Protein AF-A0A246FKV7-F1 (afdb_monomer)

Foldseek 3Di:
DDDPDAWDKDWWAFPPPPPPDDDFDWDKFKDFLCPDPCVVVDVWNGKMWIWIKGDDPDPDPPDFIATRITMIITDVRVVLCVLNNVRNVVVHGLVVSQVDDDPPPDPNCVSNVRVVVVPDDDPVNVVVVVVVVVD

Organism: NCBI:txid2006685

InterPro domains:
  IPR004099 Pyridine nucleotide-disulphide oxidoreductase, dimerisation domain [PF02852] (17-108)
  IPR016156 FAD/NAD-linked reductase, dimerisation domain superfamily [G3DSA:3.30.390.30] (13-123)
  IPR016156 FAD/NAD-linked reductase, dimerisation domain superfamily [SSF55424] (17-115)

pLDDT: mean 72.8, std 14.93, range [35.12, 90.81]

Solvent-accessible surface area (backbone atoms only — not comparable to full-atom values): 8261 Å² total; per-residue (Å²): 136,83,82,81,75,72,69,41,77,33,78,38,74,43,86,56,84,78,62,68,96,68,97,67,62,64,41,82,50,75,47,55,45,66,82,41,86,61,38,76,81,43,100,65,51,62,32,41,42,39,38,32,30,48,50,71,95,63,98,53,91,88,65,72,41,33,52,48,28,37,38,30,37,15,70,63,20,71,67,58,42,46,62,60,44,50,33,36,74,70,65,38,35,53,67,80,68,58,80,58,86,73,65,87,90,55,80,59,48,59,63,49,50,57,51,58,78,64,57,78,76,50,72,71,57,50,53,51,50,54,56,65,73,72,107

Structure (mmCIF, N/CA/C/O backbone):
data_AF-A0A246FKV7-F1
#
_entry.id   AF-A0A246FKV7-F1
#
loop_
_atom_site.group_PDB
_atom_site.id
_atom_site.type_symbol
_atom_site.label_atom_id
_atom_site.label_alt_id
_atom_site.label_comp_id
_atom_site.label_asym_id
_atom_site.label_entity_id
_atom_site.label_seq_id
_atom_site.pdbx_PDB_ins_code
_atom_site.Cartn_x
_atom_site.Cartn_y
_atom_site.Cartn_z
_atom_site.occupancy
_atom_site.B_iso_or_equiv
_atom_site.auth_seq_id
_atom_site.auth_comp_id
_atom_site.auth_asym_id
_atom_site.auth_atom_id
_atom_site.pdbx_PDB_model_num
ATOM 1 N N . MET A 1 1 ? 17.835 -7.962 -29.223 1.00 35.22 1 MET A N 1
ATOM 2 C CA . MET A 1 1 ? 16.404 -8.338 -29.209 1.00 35.22 1 MET A CA 1
ATOM 3 C C . MET A 1 1 ? 15.894 -8.177 -27.784 1.00 35.22 1 MET A C 1
ATOM 5 O O . MET A 1 1 ? 16.147 -9.045 -26.963 1.00 35.22 1 MET A O 1
ATOM 9 N N . GLY A 1 2 ? 15.282 -7.034 -27.460 1.00 43.97 2 GLY A N 1
ATOM 10 C CA . GLY A 1 2 ? 14.666 -6.817 -26.148 1.00 43.97 2 GLY A CA 1
ATOM 11 C C . GLY A 1 2 ? 13.312 -7.519 -26.100 1.00 43.97 2 GLY A C 1
ATOM 12 O O . GLY A 1 2 ? 12.457 -7.268 -26.949 1.00 43.97 2 GLY A O 1
ATOM 13 N N . HIS A 1 3 ? 13.127 -8.443 -25.160 1.00 43.88 3 HIS A N 1
ATOM 14 C CA . HIS A 1 3 ? 11.826 -9.057 -24.921 1.00 43.88 3 HIS A CA 1
ATOM 15 C C . HIS A 1 3 ? 10.896 -8.009 -24.301 1.00 43.88 3 HIS A C 1
ATOM 17 O O . HIS A 1 3 ? 10.993 -7.713 -23.117 1.00 43.88 3 HIS A O 1
ATOM 23 N N . VAL A 1 4 ? 9.981 -7.455 -25.099 1.00 44.66 4 VAL A N 1
ATOM 24 C CA . VAL A 1 4 ? 8.919 -6.571 -24.600 1.00 44.66 4 VAL A CA 1
ATOM 25 C C . VAL A 1 4 ? 7.979 -7.405 -23.722 1.00 44.66 4 VAL A C 1
ATOM 27 O O . VAL A 1 4 ? 7.102 -8.120 -24.218 1.00 44.66 4 VAL A O 1
ATOM 30 N N . HIS A 1 5 ? 8.184 -7.368 -22.405 1.00 50.69 5 HIS A N 1
ATOM 31 C CA . HIS A 1 5 ? 7.297 -8.014 -21.446 1.00 50.69 5 HIS A CA 1
ATOM 32 C C . HIS A 1 5 ? 5.941 -7.298 -21.441 1.00 50.69 5 HIS A C 1
ATOM 34 O O . HIS A 1 5 ? 5.813 -6.166 -20.982 1.00 50.69 5 HIS A O 1
ATOM 40 N N . ARG A 1 6 ? 4.899 -7.967 -21.953 1.00 52.22 6 ARG A N 1
ATOM 41 C CA . ARG A 1 6 ? 3.522 -7.460 -21.873 1.00 52.22 6 ARG A CA 1
ATOM 42 C C . ARG A 1 6 ? 3.097 -7.321 -20.399 1.00 52.22 6 ARG A C 1
ATOM 44 O O . ARG A 1 6 ? 3.350 -8.252 -19.623 1.00 52.22 6 ARG A O 1
ATOM 51 N N . PRO A 1 7 ? 2.431 -6.220 -20.006 1.00 55.97 7 PRO A N 1
ATOM 52 C CA . PRO A 1 7 ? 1.952 -6.039 -18.640 1.00 55.97 7 PRO A CA 1
ATOM 53 C C . PRO A 1 7 ? 0.938 -7.135 -18.289 1.00 55.97 7 PRO A C 1
ATOM 55 O O . PRO A 1 7 ? 0.047 -7.448 -19.080 1.00 55.97 7 PRO A O 1
ATOM 58 N N . ARG A 1 8 ? 1.083 -7.741 -17.105 1.00 66.69 8 ARG A N 1
ATOM 59 C CA . ARG A 1 8 ? 0.141 -8.744 -16.586 1.00 66.69 8 ARG A CA 1
ATOM 60 C C . ARG A 1 8 ? -0.805 -8.069 -15.596 1.00 66.69 8 ARG A C 1
ATOM 62 O O . ARG A 1 8 ? -0.382 -7.196 -14.843 1.00 66.69 8 ARG A O 1
ATOM 69 N N . SER A 1 9 ? -2.073 -8.472 -15.598 1.00 74.38 9 SER A N 1
ATOM 70 C CA . SER A 1 9 ? -3.074 -8.010 -14.633 1.00 74.38 9 SER A CA 1
ATOM 71 C C . SER A 1 9 ? -3.289 -9.053 -13.539 1.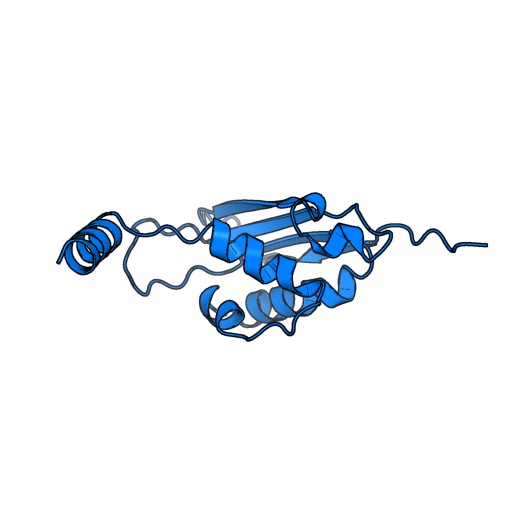00 74.38 9 SER A C 1
ATOM 73 O O . SER A 1 9 ? -3.575 -10.210 -13.855 1.00 74.38 9 SER A O 1
ATOM 75 N N . SER A 1 10 ? -3.241 -8.637 -12.277 1.00 77.25 10 SER A N 1
ATOM 76 C CA . SER A 1 10 ? -3.547 -9.481 -11.122 1.00 77.25 10 SER A CA 1
ATOM 77 C C . SER A 1 10 ? -4.721 -8.891 -10.331 1.00 77.25 10 SER A C 1
ATOM 79 O O . SER A 1 10 ? -4.587 -7.800 -9.771 1.00 77.25 10 SER A O 1
ATOM 81 N N . PRO A 1 11 ? -5.887 -9.562 -10.282 1.00 76.06 11 PRO A N 1
ATOM 82 C CA . PRO A 1 11 ? -7.021 -9.113 -9.483 1.00 76.06 11 PRO A CA 1
ATOM 83 C C . PRO A 1 11 ? -6.889 -9.552 -8.017 1.00 76.06 11 PRO A C 1
ATOM 85 O O . PRO A 1 11 ? -6.639 -10.720 -7.723 1.00 76.06 11 PRO A O 1
ATOM 88 N N . LEU A 1 12 ? -7.163 -8.634 -7.095 1.00 75.75 12 LEU A N 1
ATOM 89 C CA . LEU A 1 12 ? -7.327 -8.887 -5.666 1.00 75.75 12 LEU A CA 1
ATOM 90 C C . LEU A 1 12 ? -8.828 -8.995 -5.366 1.00 75.75 12 LEU A C 1
ATOM 92 O O . LEU A 1 12 ? -9.540 -7.994 -5.246 1.00 75.75 12 LEU A O 1
ATOM 96 N N . ARG A 1 13 ? -9.340 -10.226 -5.301 1.00 70.50 13 ARG A N 1
ATOM 97 C CA . ARG A 1 13 ? -10.774 -10.466 -5.088 1.00 70.50 13 ARG A CA 1
ATOM 98 C C . ARG A 1 13 ? -11.172 -10.164 -3.645 1.00 70.50 13 ARG A C 1
ATOM 100 O O . ARG A 1 13 ? -10.451 -10.546 -2.730 1.00 70.50 13 ARG A O 1
ATOM 107 N N . PRO A 1 14 ? -12.360 -9.588 -3.417 1.00 59.16 14 PRO A N 1
ATOM 108 C CA . PRO A 1 14 ? -12.853 -9.417 -2.068 1.00 59.16 14 PRO A CA 1
ATOM 109 C C . PRO A 1 14 ? -13.136 -10.758 -1.402 1.00 59.16 14 PRO A C 1
ATOM 111 O O . PRO A 1 14 ? -13.881 -11.588 -1.929 1.00 59.16 14 PRO A O 1
ATOM 114 N N . ARG A 1 15 ? -12.626 -10.921 -0.175 1.00 57.88 15 ARG A N 1
ATOM 115 C CA . ARG A 1 15 ? -12.908 -12.060 0.720 1.00 57.88 15 ARG A CA 1
ATOM 116 C C . ARG A 1 15 ? -14.412 -12.341 0.878 1.00 57.88 15 ARG A C 1
ATOM 118 O O . ARG A 1 15 ? -14.813 -13.459 1.186 1.00 57.88 15 ARG A O 1
ATOM 125 N N . ARG A 1 16 ? -15.264 -11.338 0.635 1.00 47.22 16 ARG A N 1
ATOM 126 C CA . ARG A 1 16 ? -16.729 -11.403 0.737 1.00 47.22 16 ARG A CA 1
ATOM 127 C C . ARG A 1 16 ? -17.467 -11.625 -0.587 1.00 47.22 16 ARG A C 1
ATOM 129 O O . ARG A 1 16 ? -18.659 -11.353 -0.643 1.00 47.22 16 ARG A O 1
ATOM 136 N N . ALA A 1 17 ? -16.847 -12.204 -1.617 1.00 39.75 17 ALA A N 1
ATOM 137 C CA . ALA A 1 17 ? -17.546 -12.574 -2.862 1.00 39.75 17 ALA A CA 1
ATOM 138 C C . ALA A 1 17 ? -18.727 -13.576 -2.690 1.00 39.75 17 ALA A C 1
ATOM 140 O O . ALA A 1 17 ? -19.355 -13.963 -3.671 1.00 39.75 17 ALA A O 1
ATOM 141 N N . ARG A 1 18 ? -19.077 -13.977 -1.454 1.00 40.94 18 ARG A N 1
ATOM 142 C CA . ARG A 1 18 ? -20.295 -14.735 -1.108 1.00 40.94 18 ARG A CA 1
ATOM 143 C C . ARG A 1 18 ? -21.138 -14.168 0.042 1.00 40.94 18 ARG A C 1
ATOM 145 O O . ARG A 1 18 ? -22.164 -14.759 0.373 1.00 40.94 18 ARG A O 1
ATOM 152 N N . ALA A 1 19 ? -20.780 -13.032 0.637 1.00 40.00 19 ALA A N 1
ATOM 153 C CA . ALA A 1 19 ? -21.651 -12.396 1.623 1.00 40.00 19 ALA A CA 1
ATOM 154 C C . ALA A 1 19 ? -22.566 -11.406 0.894 1.00 40.00 19 ALA A C 1
ATOM 156 O O . ALA A 1 19 ? -22.195 -10.261 0.665 1.00 40.00 19 ALA A O 1
ATOM 157 N N . LYS A 1 20 ? -23.716 -11.932 0.455 1.00 35.12 20 LYS A N 1
ATOM 158 C CA . LYS A 1 20 ? -24.988 -11.253 0.150 1.00 35.12 20 LYS A CA 1
ATOM 159 C C . LYS A 1 20 ? -24.945 -9.721 0.280 1.00 35.12 20 LYS A C 1
ATOM 161 O O . LYS A 1 20 ? -24.708 -9.254 1.384 1.00 35.12 20 LYS A O 1
ATOM 166 N N . LYS A 1 21 ? -25.276 -8.982 -0.796 1.00 44.00 21 LYS A N 1
ATOM 167 C CA . LYS A 1 21 ? -25.820 -7.598 -0.770 1.00 44.00 21 LYS A CA 1
ATOM 168 C C . LYS A 1 21 ? -25.537 -6.846 0.552 1.00 44.00 21 LYS A C 1
ATOM 170 O O . LYS A 1 21 ? -26.401 -6.850 1.424 1.00 44.00 21 LYS A O 1
ATOM 175 N N . ALA A 1 22 ? -24.362 -6.254 0.759 1.00 42.00 22 ALA A N 1
ATOM 176 C CA . ALA A 1 22 ? -24.078 -5.611 2.046 1.00 42.00 22 ALA A CA 1
ATOM 177 C C . ALA A 1 22 ? -23.325 -4.292 1.873 1.00 42.00 22 ALA A C 1
ATOM 179 O O . ALA A 1 22 ? -22.176 -4.278 1.440 1.00 42.00 22 ALA A O 1
ATOM 180 N N . SER A 1 23 ? -24.007 -3.204 2.238 1.00 50.09 23 SER A N 1
ATOM 181 C CA . SER A 1 23 ? -23.507 -1.845 2.445 1.00 50.09 23 SER A CA 1
ATOM 182 C C . SER A 1 23 ? -22.249 -1.819 3.313 1.00 50.09 23 SER A C 1
ATOM 184 O O . SER A 1 23 ? -22.321 -1.671 4.530 1.00 50.09 23 SER A O 1
ATOM 186 N N . THR A 1 24 ? -21.076 -1.967 2.711 1.00 62.22 24 THR A N 1
ATOM 187 C CA . THR A 1 24 ? -19.814 -1.581 3.342 1.00 62.22 24 THR A CA 1
ATOM 188 C C . THR A 1 24 ? -19.274 -0.416 2.539 1.00 62.22 24 THR A C 1
ATOM 190 O O . THR A 1 24 ? -18.907 -0.580 1.377 1.00 62.22 24 THR A O 1
ATOM 193 N N . SER A 1 25 ? -19.304 0.771 3.141 1.00 76.94 25 SER A N 1
ATOM 194 C CA . SER A 1 25 ? -18.712 1.966 2.553 1.00 76.94 25 SER A CA 1
ATOM 195 C C . SER A 1 25 ? -17.232 1.704 2.285 1.00 76.94 25 SER A C 1
ATOM 197 O O . SER A 1 25 ? -16.525 1.171 3.143 1.00 76.94 25 SER A O 1
ATOM 199 N N . TYR A 1 26 ? -16.771 2.058 1.091 1.00 83.06 26 TYR A N 1
ATOM 200 C CA . TYR A 1 26 ? -15.386 1.878 0.683 1.00 83.06 26 TYR A CA 1
ATOM 201 C C . TYR A 1 26 ? -14.828 3.163 0.080 1.00 83.06 26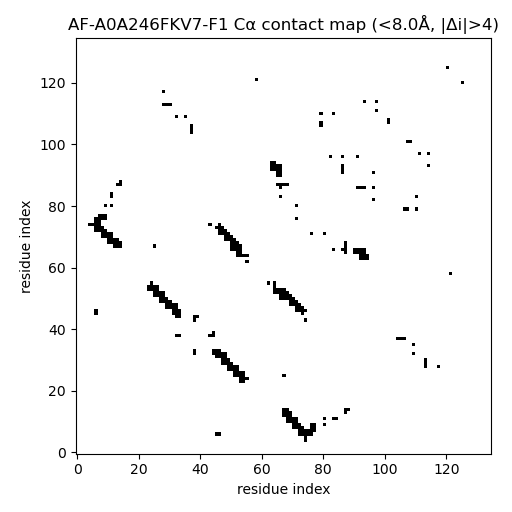 TYR A C 1
ATOM 203 O O . TYR A 1 26 ? -15.567 3.994 -0.450 1.00 83.06 26 TYR A O 1
ATOM 211 N N . 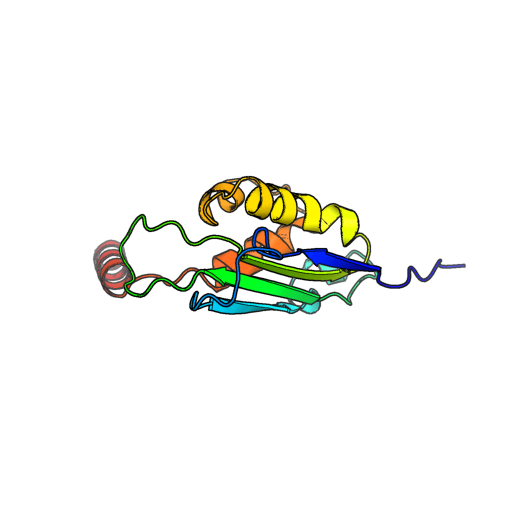GLU A 1 27 ? -13.514 3.296 0.156 1.00 87.06 27 GLU A N 1
ATOM 212 C CA . GLU A 1 27 ? -12.730 4.311 -0.536 1.00 87.06 27 GLU A CA 1
ATOM 213 C C . GLU A 1 27 ? -11.930 3.656 -1.657 1.00 87.06 27 GLU A C 1
ATOM 215 O O . GLU A 1 27 ? -11.537 2.490 -1.567 1.00 87.06 27 GLU A O 1
ATOM 220 N N . ARG A 1 28 ? -11.727 4.404 -2.740 1.00 88.56 28 ARG A N 1
ATOM 221 C CA . ARG A 1 28 ? -10.945 3.976 -3.895 1.00 88.56 28 ARG A CA 1
ATOM 222 C C . ARG A 1 28 ? -9.609 4.702 -3.861 1.00 88.56 28 ARG A C 1
ATOM 224 O O . ARG A 1 28 ? -9.607 5.924 -3.949 1.00 88.56 28 ARG A O 1
ATOM 231 N N . TRP A 1 29 ? -8.515 3.958 -3.759 1.00 90.00 29 TRP A N 1
ATOM 232 C CA . TRP A 1 29 ? -7.154 4.494 -3.801 1.00 90.00 29 TRP A CA 1
ATOM 233 C C . TRP A 1 29 ? -6.469 4.011 -5.074 1.00 90.00 29 TRP A C 1
ATOM 235 O O . TRP A 1 29 ? -6.546 2.825 -5.409 1.00 90.00 29 TRP A O 1
ATOM 245 N N . GLU A 1 30 ? -5.817 4.915 -5.795 1.00 88.62 30 GLU A N 1
ATOM 246 C CA . GLU A 1 30 ? -5.131 4.596 -7.043 1.00 88.62 30 GLU A CA 1
ATOM 247 C C . GLU A 1 30 ? -3.808 5.342 -7.177 1.00 88.62 30 GLU A C 1
ATOM 249 O O . GLU A 1 30 ? -3.653 6.452 -6.678 1.00 88.62 30 GLU A O 1
ATOM 254 N N . THR A 1 31 ? -2.843 4.700 -7.831 1.00 86.94 31 THR A N 1
ATOM 255 C CA . THR A 1 31 ? -1.560 5.308 -8.191 1.00 86.94 31 THR A CA 1
ATOM 256 C C . THR A 1 31 ? -1.043 4.691 -9.484 1.00 86.94 31 THR A C 1
ATOM 258 O O . THR A 1 31 ? -1.306 3.515 -9.783 1.00 86.94 31 THR A O 1
ATOM 261 N N . ASP A 1 32 ? -0.307 5.490 -10.247 1.00 84.81 32 ASP A N 1
ATOM 262 C CA . ASP A 1 32 ? 0.422 5.048 -11.423 1.00 84.81 32 ASP A CA 1
ATOM 263 C C . ASP A 1 32 ? 1.906 4.853 -11.060 1.00 84.81 32 ASP A C 1
ATOM 265 O O . ASP A 1 32 ? 2.503 5.597 -10.286 1.00 84.81 32 ASP A O 1
ATOM 269 N N . PHE A 1 33 ? 2.533 3.830 -11.638 1.00 76.88 33 PHE A N 1
ATOM 270 C CA . PHE A 1 33 ? 3.933 3.478 -11.357 1.00 76.88 33 PHE A CA 1
ATOM 271 C C . PHE A 1 33 ? 4.923 4.506 -11.934 1.00 76.88 33 PHE A C 1
ATOM 273 O O . PHE A 1 33 ? 6.114 4.446 -11.638 1.00 76.88 33 PHE A O 1
ATOM 280 N N . ALA A 1 34 ? 4.434 5.439 -12.758 1.00 67.25 34 ALA A N 1
ATOM 281 C CA . ALA A 1 34 ? 5.216 6.524 -13.339 1.00 67.25 34 ALA A CA 1
ATOM 282 C C . ALA A 1 34 ? 5.706 7.540 -12.290 1.00 67.25 34 ALA A C 1
ATOM 284 O O . ALA A 1 34 ? 6.706 8.208 -12.535 1.00 67.25 34 ALA A O 1
ATOM 285 N N . ASP A 1 35 ? 5.048 7.608 -11.126 1.00 60.72 35 ASP A N 1
ATOM 286 C CA . ASP A 1 35 ? 5.382 8.534 -10.036 1.00 60.72 35 ASP A CA 1
ATOM 287 C C . ASP A 1 35 ? 6.453 7.984 -9.067 1.00 60.72 35 ASP A C 1
ATOM 289 O O . ASP A 1 35 ? 6.743 8.610 -8.042 1.00 60.72 35 ASP A O 1
ATOM 293 N N . ASP A 1 36 ? 7.012 6.792 -9.317 1.00 57.62 36 ASP A N 1
ATOM 294 C CA . ASP A 1 36 ? 8.096 6.206 -8.517 1.00 57.62 36 ASP A CA 1
ATOM 295 C C . ASP A 1 36 ? 9.429 6.327 -9.281 1.00 57.62 36 ASP A C 1
ATOM 297 O O . ASP A 1 36 ? 9.579 5.779 -10.376 1.00 57.62 36 ASP A O 1
ATOM 301 N N . ASP A 1 37 ? 10.420 7.009 -8.690 1.00 53.78 37 ASP A N 1
ATOM 302 C CA . ASP A 1 37 ? 11.755 7.315 -9.255 1.00 53.78 37 ASP A CA 1
ATOM 303 C C . ASP A 1 37 ? 12.535 6.090 -9.785 1.00 53.78 37 ASP A C 1
ATOM 305 O O . ASP A 1 37 ? 13.568 6.213 -10.446 1.00 53.78 37 ASP A O 1
ATOM 309 N N . ARG A 1 38 ? 12.044 4.872 -9.534 1.00 51.88 38 ARG A N 1
ATOM 310 C CA . ARG A 1 38 ? 12.602 3.611 -10.045 1.00 51.88 38 ARG A CA 1
ATOM 311 C C . ARG A 1 38 ? 12.212 3.289 -11.488 1.00 51.88 38 ARG A C 1
ATOM 313 O O . ARG A 1 38 ? 12.903 2.485 -12.112 1.00 51.88 38 ARG A O 1
ATOM 320 N N . ALA A 1 39 ? 11.186 3.940 -12.042 1.00 47.84 39 ALA A N 1
ATOM 321 C CA . ALA A 1 39 ? 10.815 3.850 -13.462 1.00 47.84 39 ALA A CA 1
ATOM 322 C C . ALA A 1 39 ? 11.912 4.384 -14.415 1.00 47.84 39 ALA A C 1
ATOM 324 O O . ALA A 1 39 ? 11.791 4.292 -15.639 1.00 47.84 39 ALA A O 1
ATOM 325 N N . VAL A 1 40 ? 12.978 4.965 -13.853 1.00 47.22 40 VAL A N 1
ATOM 326 C CA . VAL A 1 40 ? 14.156 5.455 -14.574 1.00 47.22 40 VAL A CA 1
ATOM 327 C C . VAL A 1 40 ? 15.204 4.353 -14.799 1.00 47.22 40 VAL A C 1
ATOM 329 O O . VAL A 1 40 ? 15.948 4.435 -15.771 1.00 47.22 40 VAL A O 1
ATOM 332 N N . VAL A 1 41 ? 15.268 3.321 -13.943 1.00 49.38 41 VAL A N 1
ATOM 333 C CA . VAL A 1 41 ? 16.337 2.294 -13.979 1.00 49.38 41 VAL A CA 1
ATOM 334 C C . VAL A 1 41 ? 15.917 1.027 -14.729 1.00 49.38 41 VAL A C 1
ATOM 336 O O . VAL A 1 41 ? 16.756 0.351 -15.314 1.00 49.38 41 VAL A O 1
ATOM 339 N N . ASP A 1 42 ? 14.623 0.717 -14.734 1.00 53.59 42 ASP A N 1
ATOM 340 C CA . ASP A 1 42 ? 14.043 -0.421 -15.445 1.00 53.59 42 ASP A CA 1
ATOM 341 C C . ASP A 1 42 ? 13.145 0.129 -16.569 1.00 53.59 42 ASP A C 1
ATOM 343 O O . ASP A 1 42 ? 12.413 1.088 -16.332 1.00 53.59 42 ASP A O 1
ATOM 347 N N . GLU A 1 43 ? 13.148 -0.447 -17.780 1.00 50.06 43 GLU A N 1
ATOM 348 C CA . GLU A 1 43 ? 12.382 0.024 -18.969 1.00 50.06 43 GLU A CA 1
ATOM 349 C C . GLU A 1 43 ? 10.837 -0.008 -18.796 1.00 50.06 43 GLU A C 1
ATOM 351 O O . GLU A 1 43 ? 10.050 0.125 -19.735 1.00 50.06 43 GLU A O 1
ATOM 356 N N . HIS A 1 44 ? 10.371 -0.181 -17.566 1.00 54.25 44 HIS A N 1
ATOM 357 C CA . HIS A 1 44 ? 9.038 -0.573 -17.159 1.00 54.25 44 HIS A CA 1
ATOM 358 C C . 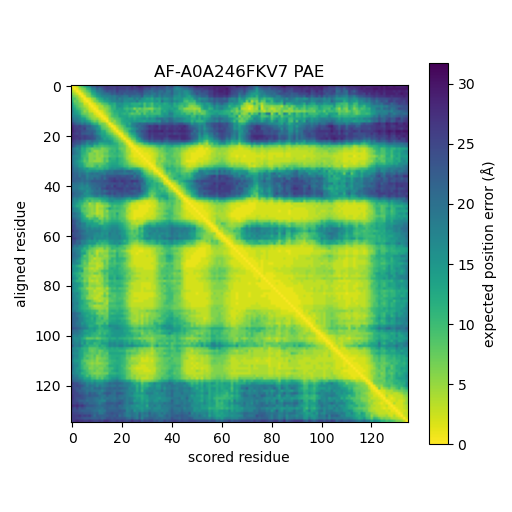HIS A 1 44 ? 8.263 0.625 -16.583 1.00 54.25 44 HIS A C 1
ATOM 360 O O . HIS A 1 44 ? 7.824 0.611 -15.436 1.00 54.25 44 HIS A O 1
ATOM 366 N N . ARG A 1 45 ? 8.062 1.670 -17.399 1.00 58.34 45 ARG A N 1
ATOM 367 C CA . ARG A 1 45 ? 7.333 2.905 -17.018 1.00 58.34 45 ARG A CA 1
ATOM 368 C C . ARG A 1 45 ? 5.814 2.757 -16.870 1.00 58.34 45 ARG A C 1
ATOM 370 O O . ARG A 1 45 ? 5.128 3.736 -16.592 1.00 58.34 45 ARG A O 1
ATOM 377 N N . TYR A 1 46 ? 5.266 1.566 -17.096 1.00 67.75 46 TYR A N 1
ATOM 378 C CA . TYR A 1 46 ? 3.825 1.377 -17.232 1.00 67.75 46 TYR A CA 1
ATOM 379 C C . TYR A 1 46 ? 3.306 0.404 -16.180 1.00 67.75 46 TYR A C 1
ATOM 381 O O . TYR A 1 46 ? 3.573 -0.799 -16.231 1.00 67.75 46 TYR A O 1
ATOM 389 N N . GLY A 1 47 ? 2.524 0.932 -15.245 1.00 77.44 47 GLY A N 1
ATOM 390 C CA . GLY A 1 47 ? 1.797 0.135 -14.275 1.00 77.44 47 GLY A CA 1
ATOM 391 C C . GLY A 1 47 ? 0.786 0.966 -13.497 1.00 77.44 47 GLY A C 1
ATOM 392 O O . GLY A 1 47 ? 0.939 2.178 -13.376 1.00 77.44 47 GLY A O 1
ATOM 393 N N . ARG A 1 48 ? -0.254 0.309 -12.989 1.00 87.00 48 ARG A N 1
ATOM 394 C CA . ARG A 1 48 ? -1.338 0.920 -12.219 1.00 87.00 48 ARG A CA 1
ATOM 395 C C . ARG A 1 48 ? -1.742 0.009 -11.073 1.00 87.00 48 ARG A C 1
ATOM 397 O O . ARG A 1 48 ? -1.926 -1.196 -11.273 1.00 87.00 48 ARG A O 1
ATOM 404 N N . LEU A 1 49 ? -1.925 0.593 -9.896 1.00 89.38 49 LEU A N 1
ATOM 405 C CA . LEU A 1 49 ? -2.480 -0.069 -8.722 1.00 89.38 49 LEU A CA 1
ATOM 406 C C . LEU A 1 49 ? -3.799 0.601 -8.342 1.00 89.38 49 LEU A C 1
ATOM 408 O O . LEU A 1 49 ? -3.877 1.820 -8.239 1.00 89.38 49 LEU A O 1
ATOM 412 N N . LEU A 1 50 ? -4.828 -0.214 -8.132 1.00 90.06 50 LEU A N 1
ATOM 413 C CA . LEU A 1 50 ? -6.149 0.190 -7.672 1.00 90.06 50 LEU A CA 1
ATOM 414 C C . LEU A 1 50 ? -6.521 -0.641 -6.446 1.00 90.06 50 LEU A C 1
ATOM 416 O O . LEU A 1 50 ? -6.573 -1.868 -6.540 1.00 90.06 50 LEU A O 1
ATOM 420 N N . LEU A 1 51 ? -6.842 0.006 -5.330 1.00 90.12 51 LEU A N 1
ATOM 421 C CA . LEU A 1 51 ? -7.291 -0.643 -4.101 1.00 90.12 51 LEU A CA 1
ATOM 422 C C . LEU A 1 51 ? -8.643 -0.102 -3.641 1.00 90.12 51 LEU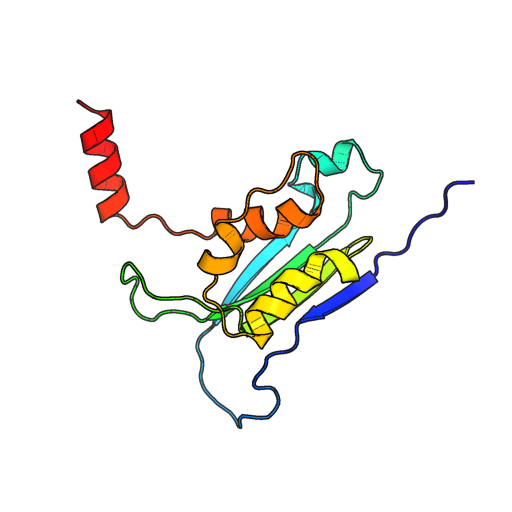 A C 1
ATOM 424 O O . LEU A 1 51 ? -8.937 1.087 -3.739 1.00 90.12 51 LEU A O 1
ATOM 428 N N . PHE A 1 52 ? -9.457 -1.005 -3.104 1.00 89.06 52 PHE A N 1
ATOM 429 C CA . PHE A 1 52 ? -10.683 -0.691 -2.385 1.00 89.06 52 PHE A CA 1
ATOM 430 C C . PHE A 1 52 ? -10.421 -0.868 -0.897 1.00 89.06 52 PHE A C 1
ATOM 432 O O . PHE A 1 52 ? -10.130 -1.981 -0.449 1.00 89.06 52 PHE A O 1
ATOM 439 N N . ILE A 1 53 ? -10.520 0.215 -0.138 1.00 88.06 53 ILE A N 1
ATOM 440 C CA . ILE A 1 53 ? -10.233 0.250 1.296 1.00 88.06 53 ILE A CA 1
ATOM 441 C C . ILE A 1 53 ? -11.534 0.422 2.072 1.00 88.06 53 ILE A C 1
ATOM 443 O O . ILE A 1 53 ? -12.451 1.111 1.632 1.00 88.06 53 ILE A O 1
ATOM 447 N N . GLU A 1 54 ? -11.634 -0.232 3.224 1.00 86.25 54 GLU A N 1
ATOM 448 C CA . GLU A 1 54 ? -12.744 -0.050 4.158 1.00 86.25 54 GLU A CA 1
ATOM 449 C C . GLU A 1 54 ? -12.819 1.413 4.618 1.00 86.25 54 GLU A C 1
ATOM 451 O O . GLU A 1 54 ? -11.849 1.948 5.161 1.00 86.25 54 GLU A O 1
ATOM 456 N N . LYS A 1 55 ? -13.972 2.059 4.394 1.00 80.31 55 LYS A N 1
ATOM 457 C CA . LYS A 1 55 ? -14.214 3.433 4.833 1.00 80.31 55 LYS A CA 1
ATOM 458 C C . LYS A 1 55 ? -14.652 3.435 6.289 1.00 80.31 55 LYS A C 1
ATOM 460 O O . LYS A 1 55 ? -15.706 2.896 6.631 1.00 80.31 55 LYS A O 1
ATOM 465 N N . ASN A 1 56 ? -13.881 4.113 7.126 1.00 74.12 56 ASN A N 1
ATOM 466 C CA . ASN A 1 56 ? -14.265 4.354 8.507 1.00 74.12 56 ASN A CA 1
ATOM 467 C C . ASN A 1 56 ? -15.194 5.570 8.578 1.00 74.12 56 ASN A C 1
ATOM 469 O O . ASN A 1 56 ? -14.961 6.581 7.922 1.00 74.12 56 ASN A O 1
ATOM 473 N N . LEU A 1 57 ? -16.260 5.474 9.374 1.00 66.94 57 LEU A N 1
ATOM 474 C CA . LEU A 1 57 ? -17.244 6.553 9.505 1.00 66.94 57 LEU A CA 1
ATOM 475 C C . LEU A 1 57 ? -16.727 7.727 10.357 1.00 66.94 57 LEU A C 1
ATOM 477 O O . LEU A 1 57 ? -17.208 8.845 10.214 1.00 66.94 57 LEU A O 1
ATOM 481 N N . LEU A 1 58 ? -15.750 7.469 11.232 1.00 63.56 58 LEU A N 1
ATOM 482 C CA . LEU A 1 58 ? -15.102 8.453 12.097 1.00 63.56 58 LEU A CA 1
ATOM 483 C C . LEU A 1 58 ? -13.584 8.208 12.086 1.00 63.56 58 LEU A C 1
ATOM 485 O O . LEU A 1 58 ? -13.169 7.058 12.237 1.00 63.56 58 LEU A O 1
ATOM 489 N N . PRO A 1 59 ? -12.740 9.243 11.932 1.00 61.94 59 PRO A N 1
ATOM 490 C CA . PRO A 1 59 ? -11.288 9.107 12.000 1.00 61.94 59 PRO A CA 1
ATOM 491 C C . PRO A 1 59 ? -10.844 8.979 13.465 1.00 61.94 59 PRO A C 1
ATOM 493 O O . PRO A 1 59 ? -10.413 9.944 14.091 1.00 61.94 59 PRO A O 1
ATOM 496 N N . ILE A 1 60 ? -10.989 7.782 14.036 1.00 66.38 60 ILE A N 1
ATOM 497 C CA . ILE A 1 60 ? -10.525 7.479 15.396 1.00 66.38 60 ILE A CA 1
ATOM 498 C C . ILE A 1 60 ? -9.095 6.916 15.318 1.00 66.38 60 ILE A C 1
ATOM 500 O O . ILE A 1 60 ? -8.872 5.936 14.593 1.00 66.38 60 ILE A O 1
ATOM 504 N N . PRO A 1 61 ? -8.124 7.478 16.066 1.00 61.44 61 PRO A N 1
ATOM 505 C CA . PRO A 1 61 ? -6.778 6.920 16.163 1.00 61.44 61 PRO A CA 1
ATOM 506 C C . PRO A 1 61 ? -6.818 5.440 16.575 1.00 61.44 61 PRO A C 1
ATOM 508 O O . PRO A 1 61 ? -7.511 5.067 17.518 1.00 61.44 61 PRO A O 1
ATOM 511 N N . GLY A 1 62 ? -6.093 4.582 15.853 1.00 63.97 62 GLY A N 1
ATOM 512 C CA . GLY A 1 62 ? -6.042 3.137 16.119 1.00 63.97 62 GLY A CA 1
ATOM 513 C C . GLY A 1 62 ? -7.123 2.298 15.423 1.00 63.97 62 GLY A C 1
ATOM 514 O O . GLY A 1 62 ? -7.091 1.067 15.514 1.00 63.97 62 GLY A O 1
ATOM 515 N N . GLN A 1 63 ? -8.054 2.911 14.683 1.00 70.75 63 GLN A N 1
ATOM 516 C CA . GLN A 1 63 ? -9.025 2.146 13.906 1.00 70.75 63 GLN A CA 1
ATOM 517 C C . GLN A 1 63 ? -8.364 1.505 12.679 1.00 70.75 63 GLN A C 1
ATOM 519 O O . GLN A 1 63 ? -7.825 2.169 11.794 1.00 70.75 63 GLN A O 1
ATOM 524 N N . LYS A 1 64 ? -8.432 0.175 12.609 1.00 74.12 64 LYS A N 1
ATOM 525 C CA . LYS A 1 64 ? -7.845 -0.606 11.518 1.00 74.12 64 LYS A CA 1
ATOM 526 C C . LYS A 1 64 ? -8.688 -0.444 10.250 1.00 74.12 64 LYS A C 1
ATOM 528 O O . LYS A 1 64 ? -9.793 -0.969 10.202 1.00 74.12 64 LYS A O 1
ATOM 533 N N . ARG A 1 65 ? -8.160 0.230 9.222 1.00 84.06 65 ARG A N 1
ATOM 534 C CA . ARG A 1 65 ? -8.696 0.161 7.848 1.00 84.06 65 ARG A CA 1
ATOM 535 C C . ARG A 1 65 ? -8.220 -1.134 7.196 1.00 84.06 65 ARG A C 1
ATOM 537 O O . ARG A 1 65 ? -7.062 -1.497 7.376 1.00 84.06 65 ARG A O 1
ATOM 544 N N . ARG A 1 66 ? -9.072 -1.848 6.463 1.00 86.81 66 ARG A N 1
ATOM 545 C CA . ARG A 1 66 ? -8.710 -3.104 5.780 1.00 86.81 66 ARG A CA 1
ATOM 546 C C . ARG A 1 66 ? -8.760 -2.953 4.268 1.00 86.81 66 ARG A C 1
ATOM 548 O O . ARG A 1 66 ? -9.576 -2.202 3.740 1.00 86.81 66 ARG A O 1
ATOM 555 N N . ILE A 1 67 ? -7.939 -3.735 3.571 1.00 89.06 67 ILE A N 1
ATOM 556 C CA . ILE A 1 67 ? -8.031 -3.867 2.116 1.00 89.06 67 ILE A CA 1
ATOM 557 C C . ILE A 1 67 ? -9.210 -4.786 1.806 1.00 89.06 67 ILE A C 1
ATOM 559 O O . ILE A 1 67 ? -9.216 -5.948 2.212 1.00 89.06 67 ILE A O 1
ATOM 563 N N . LEU A 1 68 ? -10.205 -4.280 1.084 1.00 89.38 68 LEU A N 1
ATOM 564 C CA . LEU A 1 68 ? -11.375 -5.039 0.652 1.00 89.38 68 LEU A CA 1
ATOM 565 C C . LEU A 1 68 ? -11.120 -5.771 -0.660 1.00 89.38 68 LEU A C 1
ATOM 567 O O . LEU A 1 68 ? -11.657 -6.856 -0.843 1.00 89.38 68 LEU A O 1
ATOM 571 N N . GLY A 1 69 ? -10.297 -5.221 -1.547 1.00 89.50 69 GLY A N 1
ATOM 572 C CA . GLY A 1 69 ? -9.971 -5.802 -2.846 1.00 89.50 69 GLY A CA 1
ATOM 573 C C . GLY A 1 69 ? -9.215 -4.805 -3.716 1.00 89.50 69 GLY A C 1
ATOM 574 O O . GLY A 1 69 ? -8.829 -3.741 -3.240 1.00 89.50 69 GLY A O 1
ATOM 575 N N . GLY A 1 70 ? -9.001 -5.134 -4.986 1.00 90.69 70 GLY A N 1
ATOM 576 C CA . GLY A 1 70 ? -8.250 -4.272 -5.894 1.00 90.69 70 GLY A CA 1
ATOM 577 C C . GLY A 1 70 ? -7.794 -4.962 -7.174 1.00 90.69 70 GLY A C 1
ATOM 578 O O . GLY A 1 70 ? -8.201 -6.084 -7.478 1.00 90.69 70 GLY A O 1
ATOM 579 N N . ALA A 1 71 ? -6.934 -4.290 -7.927 1.00 90.81 71 ALA A N 1
ATOM 580 C CA . ALA A 1 71 ? -6.274 -4.825 -9.106 1.00 90.81 71 ALA A CA 1
ATOM 581 C C . ALA A 1 71 ? -4.927 -4.130 -9.321 1.00 90.81 71 ALA A C 1
ATOM 583 O O . ALA A 1 71 ? -4.794 -2.932 -9.078 1.00 90.81 71 ALA A O 1
ATOM 584 N N . MET A 1 72 ? -3.949 -4.882 -9.817 1.00 89.31 72 MET A N 1
ATOM 585 C CA . MET A 1 72 ? -2.657 -4.348 -10.233 1.00 89.31 72 MET A CA 1
ATOM 586 C C . MET A 1 72 ? -2.373 -4.752 -11.674 1.00 89.31 72 MET A C 1
ATOM 588 O O . MET A 1 72 ? -2.556 -5.912 -12.046 1.00 89.31 72 MET A O 1
ATOM 592 N N . VAL A 1 73 ? -1.906 -3.802 -12.475 1.00 88.12 73 VAL A N 1
ATOM 593 C CA . VAL A 1 73 ? -1.382 -4.045 -13.818 1.00 88.12 73 VAL A CA 1
ATOM 594 C C . VAL A 1 73 ? 0.047 -3.548 -13.835 1.00 88.12 73 VAL A C 1
ATOM 596 O O . VAL A 1 73 ? 0.266 -2.358 -13.681 1.00 88.12 73 VAL A O 1
ATOM 599 N N . ALA A 1 74 ? 1.009 -4.451 -13.983 1.00 85.56 74 ALA A N 1
ATOM 600 C CA . ALA A 1 74 ? 2.431 -4.126 -14.032 1.00 85.56 74 ALA A CA 1
ATOM 601 C C . ALA A 1 74 ? 3.233 -5.343 -14.531 1.00 85.56 74 ALA A C 1
ATOM 603 O O . ALA A 1 74 ? 2.780 -6.493 -14.420 1.00 85.56 74 ALA A O 1
ATOM 604 N N . PRO A 1 75 ? 4.449 -5.138 -15.052 1.00 80.75 75 PRO A N 1
ATOM 605 C CA . PRO A 1 75 ? 5.454 -6.192 -15.131 1.00 80.75 75 PRO A CA 1
ATOM 606 C C . PRO A 1 75 ? 5.671 -6.797 -13.737 1.00 80.75 75 PRO A C 1
ATOM 608 O O . PRO A 1 75 ? 5.880 -6.080 -12.764 1.00 80.75 75 PRO A O 1
ATOM 611 N N . GLY A 1 76 ? 5.533 -8.118 -13.609 1.00 83.56 76 GLY A N 1
ATOM 612 C CA . GLY A 1 76 ? 5.644 -8.782 -12.304 1.00 83.56 76 GLY A CA 1
ATOM 613 C C . GLY A 1 76 ? 4.479 -8.530 -11.333 1.00 83.56 76 GLY A C 1
ATOM 614 O O . GLY A 1 76 ? 4.617 -8.843 -10.155 1.00 83.56 76 GLY A O 1
ATOM 615 N N . ALA A 1 77 ? 3.316 -8.039 -11.791 1.00 85.25 77 ALA A N 1
ATOM 616 C CA . ALA A 1 77 ? 2.155 -7.770 -10.924 1.00 85.25 77 ALA A CA 1
ATOM 617 C C . ALA A 1 77 ? 1.721 -8.961 -10.051 1.00 85.25 77 ALA A C 1
ATOM 619 O O . ALA A 1 77 ? 1.165 -8.768 -8.976 1.00 85.25 77 ALA A O 1
ATOM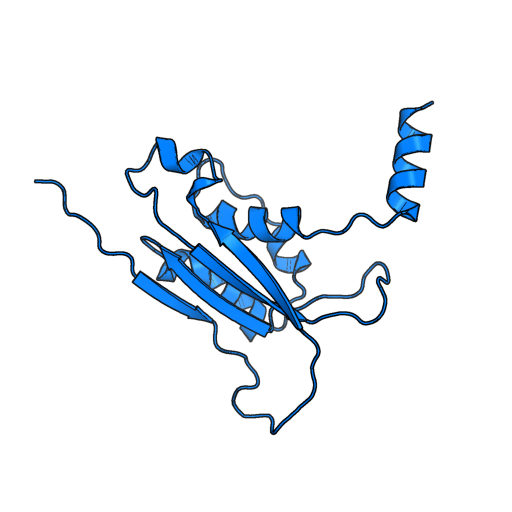 620 N N . GLY A 1 78 ? 1.957 -10.196 -10.508 1.00 84.12 78 GLY A N 1
ATOM 621 C CA . GLY A 1 78 ? 1.712 -11.411 -9.726 1.00 84.12 78 GLY A CA 1
ATOM 622 C C . GLY A 1 78 ? 2.522 -11.465 -8.433 1.00 84.12 78 GLY A C 1
ATOM 623 O O . GLY A 1 78 ? 1.964 -11.835 -7.411 1.00 84.12 78 GLY A O 1
ATOM 624 N N . GLU A 1 79 ? 3.784 -11.035 -8.464 1.00 85.88 79 GLU A N 1
ATOM 625 C CA . GLU A 1 79 ? 4.682 -10.999 -7.302 1.00 85.88 79 GLU A CA 1
ATOM 626 C C . GLU A 1 79 ? 4.386 -9.801 -6.401 1.00 85.88 79 GLU A C 1
ATOM 628 O O . GLU A 1 79 ? 4.261 -9.930 -5.185 1.00 85.88 79 GLU A O 1
ATOM 633 N N . LEU A 1 80 ? 4.196 -8.632 -7.011 1.00 86.38 80 LEU A N 1
ATOM 634 C CA . LEU A 1 80 ? 3.987 -7.373 -6.295 1.00 86.38 80 LEU A CA 1
ATOM 635 C C . LEU A 1 80 ? 2.684 -7.349 -5.485 1.00 86.38 80 LEU A C 1
ATOM 637 O O . LEU A 1 80 ? 2.617 -6.710 -4.436 1.00 86.38 80 LEU A O 1
ATOM 641 N N . ILE A 1 81 ? 1.645 -8.046 -5.953 1.00 89.19 81 ILE A N 1
ATOM 642 C CA . ILE A 1 81 ? 0.340 -8.065 -5.287 1.00 89.19 81 ILE A CA 1
ATOM 643 C C . ILE A 1 81 ? 0.247 -9.101 -4.154 1.00 89.19 81 ILE A C 1
ATOM 645 O O . ILE A 1 81 ? -0.710 -9.044 -3.384 1.00 89.19 81 ILE A O 1
ATOM 649 N N . GLN A 1 82 ? 1.186 -10.052 -4.028 1.00 88.88 82 GLN A N 1
ATOM 650 C CA . GLN A 1 82 ? 1.060 -11.180 -3.081 1.00 88.88 82 GLN A CA 1
ATOM 651 C C . GLN A 1 82 ? 0.887 -10.720 -1.635 1.00 88.88 82 GLN A C 1
ATOM 653 O O . GLN A 1 82 ? 0.103 -11.290 -0.882 1.00 88.88 82 GLN A O 1
ATOM 658 N N . GLU A 1 83 ? 1.578 -9.654 -1.257 1.00 87.56 83 GLU A N 1
ATOM 659 C CA . GLU A 1 83 ? 1.476 -9.059 0.070 1.00 87.56 83 GLU A CA 1
ATOM 660 C C . GLU A 1 83 ? 0.094 -8.437 0.327 1.00 87.56 83 GLU A C 1
ATOM 662 O O . GLU A 1 83 ? -0.502 -8.631 1.388 1.00 87.56 83 GLU A O 1
ATOM 667 N N . LEU A 1 84 ? -0.467 -7.757 -0.676 1.00 89.62 84 LEU A N 1
ATOM 668 C CA . LEU A 1 84 ? -1.819 -7.200 -0.608 1.00 89.62 84 LEU A CA 1
ATOM 669 C C . LEU A 1 84 ? -2.870 -8.320 -0.546 1.00 89.62 84 LEU A C 1
ATOM 671 O O . LEU A 1 84 ? -3.854 -8.201 0.190 1.00 89.62 84 LEU A O 1
ATOM 675 N N . ILE A 1 85 ? -2.638 -9.429 -1.264 1.00 90.31 85 ILE A N 1
ATOM 676 C CA . ILE A 1 85 ? -3.424 -10.667 -1.146 1.00 90.31 85 ILE A CA 1
ATOM 677 C C . ILE A 1 85 ? -3.357 -11.194 0.281 1.00 90.31 85 ILE A C 1
ATOM 679 O O . ILE A 1 85 ? -4.408 -11.382 0.887 1.00 90.31 85 ILE A O 1
ATOM 683 N N . LEU A 1 86 ? -2.158 -11.367 0.838 1.00 89.31 86 LEU A N 1
ATOM 684 C CA . LEU A 1 86 ? -1.963 -11.890 2.187 1.00 89.31 86 LEU A CA 1
ATOM 685 C C . LEU A 1 86 ? -2.711 -11.058 3.230 1.00 89.31 86 LEU A C 1
ATOM 687 O O . LEU A 1 86 ? -3.371 -11.611 4.114 1.00 89.31 86 LEU A O 1
ATOM 691 N N . ALA A 1 87 ? -2.646 -9.734 3.126 1.00 88.00 87 ALA A N 1
ATOM 692 C CA . ALA A 1 87 ? -3.347 -8.858 4.046 1.00 88.00 87 ALA A CA 1
ATOM 693 C C . ALA A 1 87 ? -4.867 -8.918 3.896 1.00 88.00 87 ALA A C 1
ATOM 695 O O . ALA A 1 87 ? -5.581 -8.979 4.901 1.00 88.00 87 ALA A O 1
ATOM 696 N N . ASN A 1 88 ? -5.370 -8.966 2.659 1.00 88.62 88 ASN A N 1
ATOM 697 C CA . ASN A 1 88 ? -6.793 -9.136 2.382 1.00 88.62 88 ASN A CA 1
ATOM 698 C C . ASN A 1 88 ? -7.321 -10.478 2.920 1.00 88.62 88 ASN A C 1
ATOM 700 O O . ASN A 1 88 ? -8.344 -10.515 3.612 1.00 88.62 88 ASN A O 1
ATOM 704 N N . THR A 1 89 ? -6.609 -11.580 2.663 1.00 87.94 89 THR A N 1
ATOM 705 C CA . THR A 1 89 ? -7.024 -12.924 3.086 1.00 87.94 89 THR A CA 1
ATOM 706 C C . THR A 1 89 ? -6.943 -13.089 4.599 1.00 87.94 89 THR A C 1
ATOM 708 O O . THR A 1 89 ? -7.866 -13.636 5.207 1.00 87.94 89 THR A O 1
ATOM 711 N N . SER A 1 90 ? -5.897 -12.543 5.223 1.00 86.94 90 SER A N 1
ATOM 712 C CA . SER A 1 90 ? -5.682 -12.601 6.675 1.00 86.94 90 SER A CA 1
ATOM 713 C C . SER A 1 90 ? -6.519 -11.574 7.450 1.00 86.94 90 SER A C 1
ATOM 715 O O . SER A 1 90 ? -6.626 -11.657 8.670 1.00 86.94 90 SER A O 1
ATOM 717 N N . GLY A 1 91 ? -7.165 -10.622 6.766 1.00 83.06 91 GLY A N 1
ATOM 718 C CA . GLY A 1 91 ? -7.957 -9.563 7.401 1.00 83.06 91 GLY A CA 1
ATOM 719 C C . GLY A 1 91 ? -7.115 -8.574 8.214 1.00 83.06 91 GLY A C 1
ATOM 720 O O . GLY A 1 91 ? -7.622 -7.989 9.181 1.00 83.06 91 GLY A O 1
ATOM 721 N N . LEU A 1 92 ? -5.843 -8.415 7.837 1.00 86.06 92 LEU A N 1
ATOM 722 C CA . LEU A 1 92 ? -4.916 -7.489 8.475 1.00 86.06 92 LEU A CA 1
ATOM 723 C C . LEU A 1 92 ? -5.360 -6.045 8.229 1.00 86.06 92 LEU A C 1
ATOM 725 O O . LEU A 1 92 ? -5.893 -5.700 7.172 1.00 86.06 92 LEU A O 1
ATOM 729 N N . GLY A 1 93 ? -5.153 -5.205 9.242 1.00 84.50 93 GLY A N 1
ATOM 730 C CA . GLY A 1 93 ? -5.268 -3.764 9.064 1.00 84.50 93 GLY A CA 1
ATOM 731 C C . GLY A 1 93 ? -4.153 -3.277 8.146 1.00 84.50 93 GLY A C 1
ATOM 732 O O . GLY A 1 93 ? -3.071 -3.855 8.148 1.00 84.50 93 GLY A O 1
ATOM 733 N N . ILE A 1 94 ? -4.418 -2.207 7.404 1.00 79.81 94 ILE A N 1
ATOM 734 C CA . ILE A 1 94 ? -3.510 -1.634 6.419 1.00 79.81 94 ILE A CA 1
ATOM 735 C C . ILE A 1 94 ? -2.129 -1.421 7.059 1.00 79.81 94 ILE A C 1
ATOM 737 O O . ILE A 1 94 ? -1.166 -2.015 6.596 1.00 79.81 94 ILE A O 1
ATOM 741 N N . GLY A 1 95 ? -2.057 -0.775 8.232 1.00 76.69 95 GLY A N 1
ATOM 742 C CA . GLY A 1 95 ? -0.808 -0.521 8.970 1.00 76.69 95 GLY A CA 1
ATOM 743 C C . GLY A 1 95 ? 0.088 -1.743 9.210 1.00 76.69 95 GLY A C 1
ATOM 744 O O . GLY A 1 95 ? 1.301 -1.609 9.174 1.00 76.69 95 GLY A O 1
ATOM 745 N N . ALA A 1 96 ? -0.474 -2.951 9.337 1.00 76.94 96 ALA A N 1
ATOM 746 C CA . ALA A 1 96 ? 0.312 -4.162 9.588 1.00 76.94 96 ALA A CA 1
ATOM 747 C C . ALA A 1 96 ? 1.225 -4.572 8.414 1.00 76.94 96 ALA A C 1
ATOM 749 O O . ALA A 1 96 ? 2.124 -5.385 8.600 1.00 76.94 96 ALA A O 1
ATOM 750 N N . ILE A 1 97 ? 0.982 -4.044 7.212 1.00 72.69 97 ILE A N 1
ATOM 751 C CA . ILE A 1 97 ? 1.812 -4.274 6.022 1.00 72.69 97 ILE A CA 1
ATOM 752 C C . ILE A 1 97 ? 2.883 -3.176 5.875 1.00 72.69 97 ILE A C 1
ATOM 754 O O . ILE A 1 97 ? 3.938 -3.405 5.287 1.00 72.69 97 ILE A O 1
ATOM 758 N N . PHE A 1 98 ? 2.624 -1.973 6.403 1.00 70.31 98 PHE A N 1
ATOM 759 C CA . PHE A 1 98 ? 3.443 -0.777 6.141 1.00 70.31 98 PHE A CA 1
ATOM 760 C C . PHE A 1 98 ? 4.601 -0.576 7.102 1.00 70.31 98 PHE A C 1
ATOM 762 O O . PHE A 1 98 ? 5.535 0.135 6.746 1.00 70.31 98 PHE A O 1
ATOM 769 N N . ASP A 1 99 ? 4.601 -1.251 8.251 1.00 70.56 99 ASP A N 1
ATOM 770 C CA . ASP A 1 99 ? 5.726 -1.211 9.196 1.00 70.56 99 ASP A CA 1
ATOM 771 C C . ASP A 1 99 ? 6.965 -1.978 8.685 1.00 70.56 99 ASP A C 1
ATOM 773 O O . ASP A 1 99 ? 7.991 -2.065 9.362 1.00 70.56 99 ASP A O 1
ATOM 777 N N . LYS A 1 100 ? 6.900 -2.552 7.477 1.00 75.12 100 LYS A N 1
ATOM 778 C CA . LYS A 1 100 ? 8.003 -3.285 6.861 1.00 75.12 100 LYS A CA 1
ATOM 779 C C . LYS A 1 100 ? 8.994 -2.343 6.176 1.00 75.12 100 LYS A C 1
ATOM 781 O O . LYS A 1 100 ? 8.623 -1.465 5.401 1.00 75.12 100 LYS A O 1
ATOM 786 N N . VAL A 1 101 ? 10.283 -2.606 6.379 1.00 75.69 101 VAL A N 1
ATOM 787 C CA . VAL A 1 101 ? 11.363 -1.940 5.641 1.00 75.69 101 VAL A CA 1
ATOM 788 C C . VAL A 1 101 ? 11.458 -2.525 4.230 1.00 75.69 101 VAL A C 1
ATOM 790 O O . VAL A 1 101 ? 11.756 -3.709 4.055 1.00 75.69 101 VAL A O 1
ATOM 793 N N . TYR A 1 102 ? 11.224 -1.690 3.218 1.00 76.31 102 TYR A N 1
ATOM 794 C CA . TYR A 1 102 ? 11.453 -2.037 1.816 1.00 76.31 102 TYR A CA 1
ATOM 795 C C . TYR A 1 102 ? 12.900 -1.692 1.443 1.00 76.31 102 TYR A C 1
ATOM 797 O O . TYR A 1 102 ? 13.274 -0.519 1.522 1.00 76.31 102 TYR A O 1
ATOM 805 N N . PRO A 1 103 ? 13.732 -2.668 1.038 1.00 71.19 103 PRO A N 1
ATOM 806 C CA . PRO A 1 103 ? 15.101 -2.376 0.643 1.00 71.19 103 PRO A CA 1
ATOM 807 C C . PRO A 1 103 ? 15.098 -1.480 -0.596 1.00 71.19 103 PRO A C 1
ATOM 809 O O . PRO A 1 103 ? 14.400 -1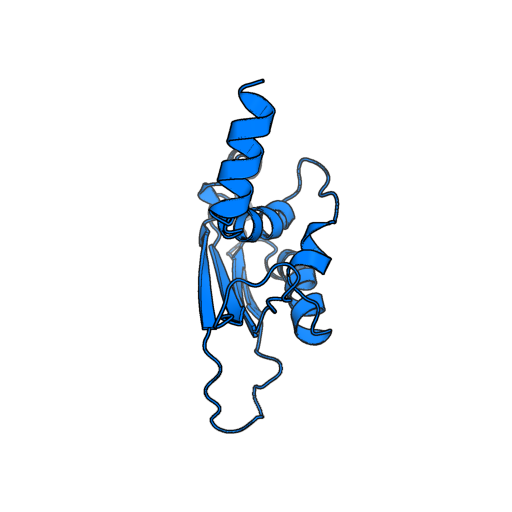.754 -1.571 1.00 71.19 103 PRO A O 1
ATOM 812 N N . TYR A 1 104 ? 15.875 -0.400 -0.576 1.00 60.53 104 TYR A N 1
ATOM 813 C CA . TYR A 1 104 ? 16.069 0.390 -1.780 1.00 60.53 104 TYR A CA 1
ATOM 814 C C . TYR A 1 104 ? 17.147 -0.287 -2.641 1.00 60.53 104 TYR A C 1
ATOM 816 O O . TYR A 1 104 ? 18.220 -0.586 -2.121 1.00 60.53 104 TYR A O 1
ATOM 824 N N . PRO A 1 105 ? 16.917 -0.528 -3.938 1.00 66.19 105 PRO A N 1
ATOM 825 C CA . PRO A 1 105 ? 15.745 -0.125 -4.696 1.00 66.19 105 PRO A CA 1
ATOM 826 C C . PRO A 1 105 ? 14.847 -1.401 -4.950 1.00 66.19 105 PRO A C 1
ATOM 828 O O . PRO A 1 105 ? 15.323 -2.373 -5.540 1.00 66.19 105 PRO A O 1
ATOM 831 N N . VAL A 1 106 ? 13.536 -1.419 -4.587 1.00 73.44 106 VAL A N 1
ATOM 832 C CA . VAL A 1 106 ? 12.553 -2.499 -4.959 1.00 73.44 106 VAL A CA 1
ATOM 833 C C . VAL A 1 106 ? 11.196 -2.009 -5.501 1.00 73.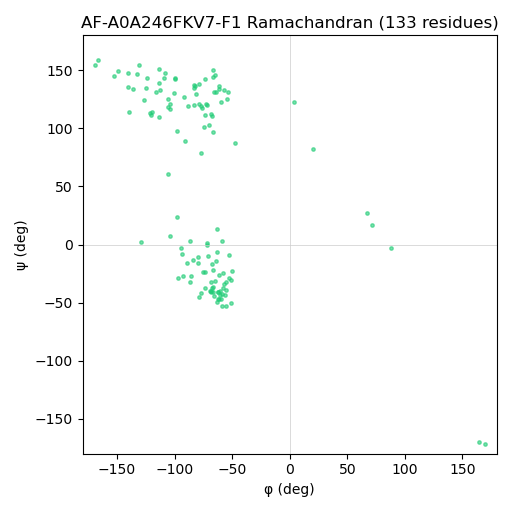44 106 VAL A C 1
ATOM 835 O O . VAL A 1 106 ? 10.708 -0.955 -5.112 1.00 73.44 106 VAL A O 1
ATOM 838 N N . ALA A 1 107 ? 10.585 -2.765 -6.428 1.00 72.75 107 ALA A N 1
ATOM 839 C CA . ALA A 1 107 ? 9.320 -2.401 -7.092 1.00 72.75 107 ALA A CA 1
ATOM 840 C C . ALA A 1 107 ? 8.091 -2.546 -6.177 1.00 72.75 107 ALA A C 1
ATOM 842 O O . ALA A 1 107 ? 7.099 -1.848 -6.353 1.00 72.75 107 ALA A O 1
ATOM 843 N N . ALA A 1 108 ? 8.178 -3.395 -5.148 1.00 78.81 108 ALA A N 1
ATOM 844 C CA . ALA A 1 108 ? 7.125 -3.555 -4.145 1.00 78.81 108 ALA A CA 1
ATOM 845 C C . ALA A 1 108 ? 6.877 -2.277 -3.316 1.00 78.81 108 ALA A C 1
ATOM 847 O O . ALA A 1 108 ? 5.828 -2.157 -2.687 1.00 78.81 108 ALA A O 1
ATOM 848 N N . ARG A 1 109 ? 7.791 -1.292 -3.369 1.00 79.81 109 ARG A N 1
ATOM 849 C CA . ARG A 1 109 ? 7.640 0.019 -2.717 1.00 79.81 109 ARG A CA 1
ATOM 850 C C . ARG A 1 109 ? 6.385 0.771 -3.170 1.00 79.81 109 ARG A C 1
ATOM 852 O O . ARG A 1 109 ? 5.846 1.551 -2.391 1.00 79.81 109 ARG A O 1
ATOM 859 N N . ILE A 1 110 ? 5.869 0.487 -4.368 1.00 82.00 110 ILE A N 1
ATOM 860 C CA . ILE A 1 110 ? 4.618 1.079 -4.857 1.00 82.00 110 ILE A CA 1
ATOM 861 C C . ILE A 1 110 ? 3.432 0.814 -3.921 1.00 82.00 110 ILE A C 1
ATOM 863 O O . ILE A 1 110 ? 2.579 1.681 -3.742 1.00 82.00 110 ILE A O 1
ATOM 867 N N . ASN A 1 111 ? 3.411 -0.354 -3.265 1.00 84.50 111 ASN A N 1
ATOM 868 C CA . ASN A 1 111 ? 2.399 -0.678 -2.269 1.00 84.50 111 ASN A CA 1
ATOM 869 C C . ASN A 1 111 ? 2.516 0.301 -1.094 1.00 84.50 111 ASN A C 1
ATOM 871 O O . ASN A 1 111 ? 1.530 0.918 -0.715 1.00 84.50 111 ASN A O 1
ATOM 875 N N . GLN A 1 112 ? 3.725 0.501 -0.559 1.00 83.38 112 GLN A N 1
ATOM 876 C CA . GLN A 1 112 ? 3.978 1.437 0.538 1.00 83.38 112 GLN A CA 1
ATOM 877 C C . GLN A 1 112 ? 3.603 2.876 0.182 1.00 83.38 112 GLN A C 1
ATOM 879 O O . GLN A 1 112 ? 2.905 3.524 0.961 1.00 83.38 112 GLN A O 1
ATOM 884 N N . LYS A 1 113 ? 4.021 3.350 -0.996 1.00 83.00 113 LYS A N 1
ATOM 885 C CA . LYS A 1 113 ? 3.751 4.713 -1.467 1.00 83.00 113 LYS A CA 1
ATOM 886 C C . LYS A 1 113 ? 2.253 5.023 -1.471 1.00 83.00 113 LYS A C 1
ATOM 888 O O . LYS A 1 113 ? 1.841 5.974 -0.819 1.00 83.00 113 LYS A O 1
ATOM 893 N N . LEU A 1 114 ? 1.439 4.171 -2.105 1.00 84.75 114 LEU A N 1
ATOM 894 C CA . LEU A 1 114 ? -0.008 4.395 -2.206 1.00 84.75 114 LEU A CA 1
ATOM 895 C C . LEU A 1 114 ? -0.672 4.574 -0.835 1.00 84.75 114 LEU A C 1
ATOM 897 O O . LEU A 1 114 ? -1.581 5.389 -0.696 1.00 84.75 114 LEU A O 1
ATOM 901 N N . ILE A 1 115 ? -0.242 3.806 0.168 1.00 82.56 115 ILE A N 1
ATOM 902 C CA . ILE A 1 115 ? -0.829 3.896 1.502 1.00 82.56 115 ILE A CA 1
ATOM 903 C C . ILE A 1 115 ? -0.331 5.123 2.258 1.00 82.56 115 ILE A C 1
ATOM 905 O O . ILE A 1 115 ? -1.145 5.769 2.911 1.00 82.56 115 ILE A O 1
ATOM 909 N N . VAL A 1 116 ? 0.959 5.450 2.173 1.00 79.75 116 VAL A N 1
ATOM 910 C CA . VAL A 1 116 ? 1.513 6.659 2.804 1.00 79.75 116 VAL A CA 1
ATOM 911 C C . VAL A 1 116 ? 0.838 7.912 2.249 1.00 79.75 116 VAL A C 1
ATOM 913 O O . VAL A 1 116 ? 0.413 8.755 3.031 1.00 79.75 116 VAL A O 1
ATOM 916 N N . ASP A 1 117 ? 0.638 7.986 0.932 1.00 80.56 117 ASP A N 1
ATOM 917 C CA . ASP A 1 117 ? -0.023 9.122 0.275 1.00 80.56 117 ASP A CA 1
ATOM 918 C C . ASP A 1 117 ? -1.476 9.319 0.755 1.00 80.56 117 ASP A C 1
ATOM 920 O O . ASP A 1 117 ? -1.999 10.430 0.733 1.00 80.56 117 ASP A O 1
ATOM 924 N N . HIS A 1 118 ? -2.127 8.248 1.226 1.00 77.75 118 HIS A N 1
ATOM 925 C CA . HIS A 1 118 ? -3.496 8.269 1.749 1.00 77.75 118 HIS A CA 1
ATOM 926 C C . HIS A 1 118 ? -3.568 8.201 3.287 1.00 77.75 118 HIS A C 1
ATOM 928 O O . HIS A 1 118 ? -4.662 8.072 3.849 1.00 77.75 118 HIS A O 1
ATOM 934 N N . GLN A 1 119 ? -2.438 8.285 4.001 1.00 71.75 119 GLN A N 1
ATOM 935 C CA . GLN A 1 119 ? -2.456 8.452 5.453 1.00 71.75 119 GLN A CA 1
ATOM 936 C C . GLN A 1 119 ? -2.852 9.890 5.797 1.00 71.75 119 GLN A C 1
ATOM 938 O O . GLN A 1 119 ? -2.053 10.820 5.749 1.00 71.75 119 GLN A O 1
ATOM 943 N N . GLU A 1 120 ? -4.113 10.069 6.177 1.00 63.97 120 GLU A N 1
ATOM 944 C CA . GLU A 1 120 ? -4.618 11.350 6.660 1.00 63.97 120 GLU A CA 1
ATOM 945 C C . GLU A 1 120 ? -3.993 11.678 8.026 1.00 63.97 120 GLU A C 1
ATOM 947 O O . GLU A 1 120 ? -4.276 11.024 9.034 1.00 63.97 120 GLU A O 1
ATOM 952 N N . ILE A 1 121 ? -3.154 12.715 8.081 1.00 61.31 121 ILE A N 1
ATOM 953 C CA . ILE A 1 121 ? -2.720 13.306 9.350 1.00 61.31 121 ILE A CA 1
ATOM 954 C C . ILE A 1 121 ? -3.925 14.057 9.923 1.00 61.31 121 ILE A C 1
ATOM 956 O O . ILE A 1 121 ? -4.456 14.966 9.287 1.00 61.31 121 ILE A O 1
ATOM 960 N N . THR A 1 122 ? -4.386 13.684 11.118 1.00 64.12 122 THR A N 1
ATOM 961 C CA . THR A 1 122 ? -5.517 14.382 11.742 1.00 64.12 122 THR A CA 1
ATOM 962 C C . THR A 1 122 ? -5.138 15.836 12.065 1.00 64.12 122 THR A C 1
ATOM 964 O O . THR A 1 122 ? -3.997 16.091 12.459 1.00 64.12 122 THR A O 1
ATOM 967 N N . P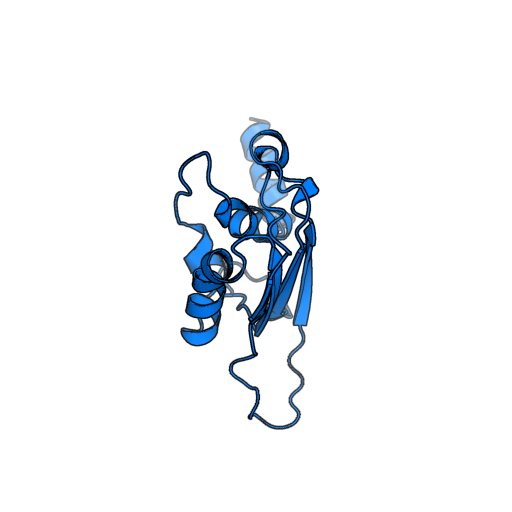RO A 1 123 ? -6.076 16.800 11.978 1.00 67.62 123 PRO A N 1
ATOM 968 C CA . PRO A 1 123 ? -5.794 18.209 12.282 1.00 67.62 123 PRO A CA 1
ATOM 969 C C . PRO A 1 123 ? -5.207 18.424 13.686 1.00 67.62 123 PRO A C 1
ATOM 971 O O . PRO A 1 123 ? -4.370 19.295 13.894 1.00 67.62 123 PRO A O 1
ATOM 974 N N . LEU A 1 124 ? -5.602 17.583 14.648 1.00 70.31 124 LEU A N 1
ATOM 975 C CA . LEU A 1 124 ? -5.062 17.595 16.008 1.00 70.31 124 LEU A CA 1
ATOM 976 C C . LEU A 1 124 ? -3.584 17.170 16.057 1.00 70.31 124 LEU A C 1
ATOM 978 O O . LEU A 1 124 ? -2.807 17.726 16.828 1.00 70.31 124 LEU A O 1
ATOM 982 N N . MET A 1 125 ? -3.192 16.200 15.229 1.00 68.31 125 MET A N 1
ATOM 983 C CA . MET A 1 125 ? -1.809 15.735 15.131 1.00 68.31 125 MET A CA 1
ATOM 984 C C . MET A 1 125 ? -0.928 16.755 14.402 1.00 68.31 125 MET A C 1
ATOM 986 O O . MET A 1 125 ? 0.197 16.976 14.834 1.00 68.31 125 MET A O 1
ATOM 990 N N . GLN A 1 126 ? -1.454 17.431 13.371 1.00 71.50 126 GLN A N 1
ATOM 991 C CA . GLN A 1 126 ? -0.772 18.557 12.714 1.00 71.50 126 GLN A CA 1
ATOM 992 C C . GLN A 1 126 ? -0.527 19.708 13.691 1.00 71.50 126 GLN A C 1
ATOM 994 O O . GLN A 1 126 ? 0.598 20.177 13.799 1.00 71.50 126 GLN A O 1
ATOM 999 N N . LEU A 1 127 ? -1.545 20.094 14.469 1.00 77.25 127 LEU A N 1
ATOM 1000 C CA . LEU A 1 127 ? -1.410 21.134 15.489 1.00 77.25 127 LEU A CA 1
ATOM 1001 C C . LEU A 1 127 ? -0.336 20.778 16.529 1.00 77.25 127 LEU A C 1
ATOM 1003 O O . LEU A 1 127 ? 0.468 21.627 16.903 1.00 77.25 127 LEU A O 1
ATOM 1007 N N . GLY A 1 128 ? -0.302 19.522 16.985 1.00 80.69 128 GLY A N 1
ATOM 1008 C CA . GLY A 1 128 ? 0.742 19.046 17.894 1.00 80.69 128 GLY A CA 1
ATOM 1009 C C . GLY A 1 128 ? 2.143 19.103 17.277 1.00 80.69 128 GLY A C 1
ATOM 1010 O O . GLY A 1 128 ? 3.085 19.521 17.948 1.00 80.69 128 GLY A O 1
ATOM 1011 N N . LEU A 1 129 ? 2.276 18.730 16.000 1.00 79.75 129 LEU A N 1
ATOM 1012 C CA . LEU A 1 129 ? 3.541 18.782 15.263 1.00 79.75 129 LEU A CA 1
ATOM 1013 C C . LEU A 1 129 ? 4.029 20.226 15.076 1.00 79.75 129 LEU A C 1
ATOM 1015 O O . LEU A 1 129 ? 5.199 20.512 15.321 1.00 79.75 129 LEU A O 1
ATOM 1019 N N . ASP A 1 130 ? 3.121 21.135 14.715 1.00 79.88 130 ASP A N 1
ATOM 1020 C CA . ASP A 1 130 ? 3.400 22.562 14.538 1.00 79.88 130 ASP A CA 1
ATOM 1021 C C . ASP A 1 130 ? 3.870 23.212 15.839 1.00 79.88 130 ASP A C 1
ATOM 1023 O O . ASP A 1 130 ? 4.791 24.025 15.823 1.00 79.88 130 ASP A O 1
ATOM 1027 N N . VAL A 1 131 ? 3.260 22.854 16.973 1.00 83.81 131 VAL A N 1
ATOM 1028 C CA . VAL A 1 131 ? 3.674 23.348 18.295 1.00 83.81 131 VAL A CA 1
ATOM 1029 C C . VAL A 1 131 ? 5.042 22.787 18.688 1.00 83.81 131 VAL A C 1
ATOM 1031 O O . VAL A 1 131 ? 5.866 23.529 19.213 1.00 83.81 131 VAL A O 1
ATOM 1034 N N . ALA A 1 132 ? 5.310 21.509 18.407 1.00 82.12 132 ALA A N 1
ATOM 1035 C CA . ALA A 1 132 ? 6.581 20.866 18.741 1.00 82.12 132 ALA A CA 1
ATOM 1036 C C . ALA A 1 132 ? 7.772 21.392 17.920 1.00 82.12 132 ALA A C 1
ATOM 1038 O O . ALA A 1 132 ? 8.880 21.434 18.441 1.00 82.12 132 ALA A O 1
ATOM 1039 N N . TYR A 1 133 ? 7.552 21.792 16.662 1.00 81.81 133 TYR A N 1
ATOM 1040 C CA . TYR A 1 133 ? 8.595 22.319 15.768 1.00 81.81 133 TYR A CA 1
ATOM 1041 C C . TYR A 1 133 ? 8.722 23.853 15.770 1.00 81.81 133 TYR A C 1
ATOM 1043 O O . TYR A 1 133 ? 9.642 24.384 15.147 1.00 81.81 133 TYR A O 1
ATOM 1051 N N . LYS A 1 134 ? 7.807 24.578 16.431 1.00 74.88 134 LYS A N 1
ATOM 1052 C CA . LYS A 1 134 ? 7.897 26.037 16.648 1.00 74.88 134 LYS A CA 1
ATOM 1053 C C . LYS A 1 134 ? 8.522 26.442 17.991 1.00 74.88 134 LYS A C 1
ATOM 1055 O O . LYS A 1 134 ? 8.660 27.645 18.221 1.00 74.88 134 LYS A O 1
ATOM 1060 N N . LEU A 1 135 ? 8.872 25.485 18.852 1.00 54.88 135 LEU A N 1
ATOM 1061 C CA . LEU A 1 135 ? 9.755 25.679 20.012 1.00 54.88 135 LEU A CA 1
ATOM 1062 C C . LEU A 1 135 ? 11.205 25.362 19.633 1.00 54.88 135 LEU A C 1
ATOM 1064 O O . LEU A 1 135 ? 12.094 26.034 20.199 1.00 54.88 135 LEU A O 1
#

Secondary structure (DSSP, 8-state):
-----PPEEEEE--TTTTS-S----EEEEEEEGGGSGGGGTSS----EEEEEEEPPSS--TT---BEEEEEEEETTHHHHTHHHHHHHHHT-BTHHHHTSPPPSS-TTHHHHHHHHHT----HHHHHHHHHHH--

Nearest PDB structures (foldseek):
  4ywo-assembly1_A-2  TM=7.884E-01  e=6.527E-05  Metallosphaera sedula DSM 5348
  1dxl-assembly2_D  TM=8.621E-01  e=1.685E-04  Pisum sativum
  3lad-assembly1_B  TM=8.490E-01  e=3.431E-04  Azotobacter vinelandii
  1onf-assembly1_A-2  TM=7.195E-01  e=1.602E-03  Plasmodium falciparum
  6btl-assembly1_A  TM=6.728E-01  e=7.938E-03  Trypanosoma brucei brucei TREU927

Sequence (135 aa):
MGHVHRPRSSPLRPRRARAKKASTSYERWETDFADDDRAVVDEHRYGRLLLFIEKNLLPIPGQKRRILGGAMVAPGAGELIQELILANTSGLGIGAIFDKVYPYPVAARINQKLIVDHQEITPLMQLGLDVAYKL

Mean predicted aligned error: 11.05 Å

Radius of gyration: 17.15 Å; Cα contacts (8 Å, |Δi|>4): 180; chains: 1; bounding box: 42×41×49 Å